Protein AF-A0AAU2WX15-F1 (afdb_monomer_lite)

Radius of gyration: 24.17 Å; chains: 1; bounding box: 53×40×61 Å

Sequence (141 aa):
MTAATSPTGRYYVDTTDTTIGDIDCIAVERVINGDRGPRPELTAEEAEFAARHMLARGIGAVVVAAAVGVPERTVAGWRDELDAGSQPRRRRGEPAPCGTQAAYRQHLRRGETPDDACRGANAAADRRLRTTGTSRAKEPA

Secondary structure (DSSP, 8-state):
------------S-SS-SEETTEEHHHHHHHHHT-SSPPPPPPHHHHHHHHHHHHHTT--HHHHHHHHTS-HHHHHHHHHHHHHHHS----TTPPPPTTSHHHHHHHHHHTPPPPHHHHHHHHHHHHHHHHHS--SPPPP-

Structure (mmCIF, N/CA/C/O backbone):
data_AF-A0AAU2WX15-F1
#
_entry.id   AF-A0AAU2WX15-F1
#
loop_
_atom_site.group_PDB
_atom_site.id
_atom_site.type_symbol
_atom_site.label_atom_id
_atom_site.label_alt_id
_atom_site.label_comp_id
_atom_site.label_asym_id
_atom_site.label_entity_id
_atom_site.label_seq_id
_atom_site.pdbx_PDB_ins_code
_atom_site.Cartn_x
_atom_site.Cartn_y
_atom_site.Cartn_z
_atom_site.occupancy
_atom_site.B_iso_or_equiv
_atom_site.auth_seq_id
_atom_site.auth_comp_id
_atom_site.auth_asym_id
_atom_site.auth_atom_id
_atom_site.pdbx_PDB_model_num
ATOM 1 N N . MET A 1 1 ? -27.876 -26.559 15.807 1.00 37.72 1 MET A N 1
ATOM 2 C CA . MET A 1 1 ? -27.885 -25.166 16.297 1.00 37.72 1 MET A CA 1
ATOM 3 C C . MET A 1 1 ? -26.452 -24.661 16.247 1.00 37.72 1 MET A C 1
ATOM 5 O O . MET A 1 1 ? -25.663 -25.001 17.113 1.00 37.72 1 MET A O 1
ATOM 9 N N . THR A 1 2 ? -26.072 -23.986 15.167 1.00 34.12 2 THR A N 1
ATOM 10 C CA . THR A 1 2 ? -24.722 -23.442 14.958 1.00 34.12 2 THR A CA 1
ATOM 11 C C . THR A 1 2 ? -24.656 -22.037 15.547 1.00 34.12 2 THR A C 1
ATOM 13 O O . THR A 1 2 ? -25.328 -21.134 15.056 1.00 34.12 2 THR A O 1
ATOM 16 N N . ALA A 1 3 ? -23.880 -21.864 16.617 1.00 36.94 3 ALA A N 1
ATOM 17 C CA . ALA A 1 3 ? -23.562 -20.555 17.172 1.00 36.94 3 ALA A CA 1
ATOM 18 C C . ALA A 1 3 ? -22.578 -19.842 16.231 1.00 36.94 3 ALA A C 1
ATOM 20 O O . ALA A 1 3 ? -21.494 -20.357 15.963 1.00 36.94 3 ALA A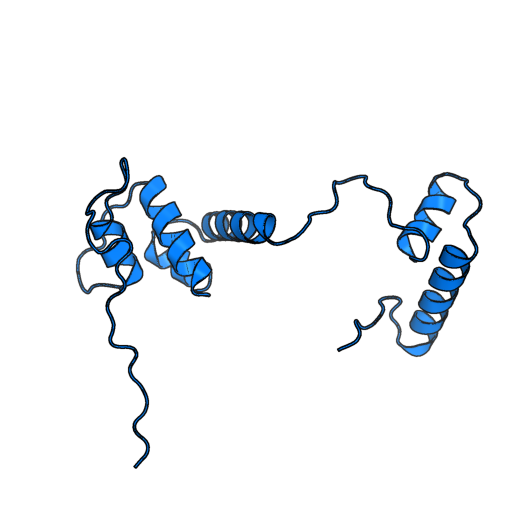 O 1
ATOM 21 N N . ALA A 1 4 ? -22.975 -18.684 15.704 1.00 37.97 4 ALA A N 1
ATOM 22 C CA . ALA A 1 4 ? -22.084 -17.798 14.970 1.00 37.97 4 ALA A CA 1
ATOM 23 C C . ALA A 1 4 ? -21.288 -16.946 15.971 1.00 37.97 4 ALA A C 1
ATOM 25 O O . ALA A 1 4 ? -21.854 -16.272 16.829 1.00 37.97 4 ALA A O 1
ATOM 26 N N . THR A 1 5 ? -19.968 -17.028 15.859 1.00 37.22 5 THR A N 1
ATOM 27 C CA . THR A 1 5 ? -18.943 -16.341 16.646 1.00 37.22 5 THR A CA 1
ATOM 28 C C . THR A 1 5 ? -19.070 -14.812 16.568 1.00 37.22 5 THR A C 1
ATOM 30 O O . THR A 1 5 ? -18.831 -14.230 15.513 1.00 37.22 5 THR A O 1
ATOM 33 N N . SER A 1 6 ? -19.377 -14.145 17.685 1.00 37.53 6 SER A N 1
ATOM 34 C CA . SER A 1 6 ? -19.119 -12.705 17.863 1.00 37.53 6 SER A CA 1
ATOM 35 C C . SER A 1 6 ? -17.654 -12.501 18.260 1.00 37.53 6 SER A C 1
ATOM 37 O O . SER A 1 6 ? -17.238 -13.093 19.257 1.00 37.53 6 SER A O 1
ATOM 39 N N . PRO A 1 7 ? -16.855 -11.647 17.596 1.00 48.50 7 PRO A N 1
ATOM 40 C CA . PRO A 1 7 ? -15.591 -11.209 18.165 1.00 48.50 7 PRO A CA 1
ATOM 41 C C . PRO A 1 7 ? -15.877 -10.050 19.134 1.00 48.50 7 PRO A C 1
ATOM 43 O O . PRO A 1 7 ? -15.628 -8.890 18.828 1.00 48.50 7 PRO A O 1
ATOM 46 N N . THR A 1 8 ? -16.460 -10.332 20.299 1.00 56.34 8 THR A N 1
ATOM 47 C CA . THR A 1 8 ? -16.671 -9.329 21.361 1.00 56.34 8 THR A CA 1
ATOM 48 C C . THR A 1 8 ? -15.425 -9.217 22.239 1.00 56.34 8 THR A C 1
ATOM 50 O O . THR A 1 8 ? -15.439 -9.606 23.402 1.00 56.34 8 THR A O 1
ATOM 53 N N . GLY A 1 9 ? -14.324 -8.724 21.670 1.00 73.06 9 GLY A N 1
ATOM 54 C CA . GLY A 1 9 ? -13.118 -8.361 22.416 1.00 73.06 9 GLY A CA 1
ATOM 55 C C . GLY A 1 9 ? -12.711 -6.933 22.074 1.00 73.06 9 GLY A C 1
ATOM 56 O O . GLY A 1 9 ? -12.465 -6.641 20.905 1.00 73.06 9 GLY A O 1
ATOM 57 N N . ARG A 1 10 ? -12.664 -6.047 23.078 1.00 85.56 10 ARG A N 1
ATOM 58 C CA . ARG A 1 10 ? -12.104 -4.696 22.935 1.00 85.56 10 ARG A CA 1
ATOM 59 C C . ARG A 1 10 ? -10.619 -4.824 22.602 1.00 85.56 10 ARG A C 1
ATOM 61 O O . ARG A 1 10 ? -9.919 -5.643 23.192 1.00 85.56 10 ARG A O 1
ATOM 68 N N . TYR A 1 11 ? -10.162 -4.056 21.626 1.00 86.69 11 TYR A N 1
ATOM 69 C CA . TYR A 1 11 ? -8.762 -3.984 21.254 1.00 86.69 11 TYR A CA 1
ATOM 70 C C . TYR A 1 11 ? -8.048 -2.969 22.1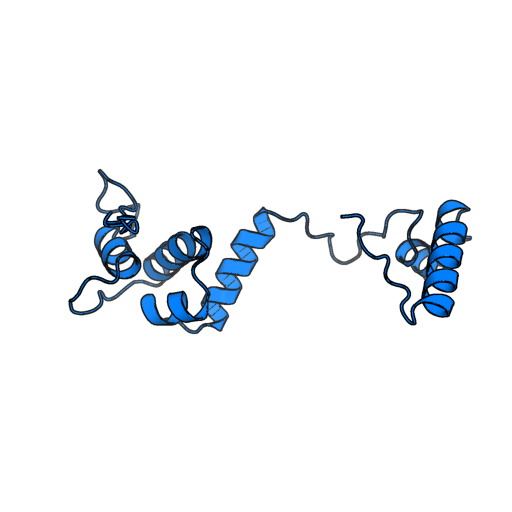40 1.00 86.69 11 TYR A C 1
ATOM 72 O O . TYR A 1 11 ? -8.489 -1.822 22.226 1.00 86.69 11 TYR A O 1
ATOM 80 N N . TYR A 1 12 ? -6.961 -3.412 22.759 1.00 87.69 12 TYR A N 1
ATOM 81 C CA . TYR A 1 12 ? -6.060 -2.574 23.536 1.00 87.69 12 TYR A CA 1
ATOM 82 C C . TYR A 1 12 ? -4.740 -2.491 22.791 1.00 87.69 12 TYR A C 1
ATOM 84 O O . TYR A 1 12 ? -4.237 -3.516 22.320 1.00 87.69 12 TYR A O 1
ATOM 92 N N . VAL A 1 13 ? -4.233 -1.275 22.629 1.00 86.75 13 VAL A N 1
ATOM 93 C CA . VAL A 1 13 ? -2.946 -1.058 21.963 1.00 86.75 13 VAL A CA 1
ATOM 94 C C . VAL A 1 13 ? -1.818 -1.437 22.915 1.00 86.75 13 VAL A C 1
ATOM 96 O O . VAL A 1 13 ? -0.913 -2.174 22.532 1.00 86.75 13 VAL A O 1
ATOM 99 N N . ASP A 1 14 ? -1.950 -1.015 24.171 1.00 84.75 14 ASP A N 1
ATOM 100 C CA . ASP A 1 14 ? -1.159 -1.472 25.303 1.00 84.75 14 ASP A CA 1
ATOM 101 C C . ASP A 1 14 ? -2.106 -1.685 26.492 1.00 84.75 14 ASP A C 1
ATOM 103 O O . ASP A 1 14 ? -3.039 -0.918 26.711 1.00 84.75 14 ASP A O 1
ATOM 107 N N . THR A 1 15 ? -1.925 -2.766 27.247 1.00 79.12 15 THR A N 1
ATOM 108 C CA . THR A 1 15 ? -2.801 -3.076 28.391 1.00 79.12 15 THR A CA 1
ATOM 109 C C . THR A 1 15 ? -2.410 -2.346 29.676 1.00 79.12 15 THR A C 1
ATOM 111 O O . THR A 1 15 ? -3.121 -2.454 30.675 1.00 79.12 15 THR A O 1
ATOM 114 N N . THR A 1 16 ? -1.269 -1.665 29.674 1.00 80.00 16 THR A N 1
ATOM 115 C CA . THR A 1 16 ? -0.588 -1.136 30.860 1.00 80.00 16 THR A CA 1
ATOM 116 C C . THR A 1 16 ? -0.351 0.361 30.728 1.00 80.00 16 THR A C 1
ATOM 118 O O . THR A 1 16 ? -0.633 1.106 31.667 1.00 80.00 16 THR A O 1
ATOM 121 N N . ASP A 1 17 ? 0.117 0.798 29.561 1.00 80.25 17 ASP A N 1
ATOM 122 C CA . ASP A 1 17 ? 0.466 2.187 29.305 1.00 80.25 17 ASP A CA 1
ATOM 123 C C . ASP A 1 17 ? -0.676 2.935 28.614 1.00 80.25 17 ASP A C 1
ATOM 125 O O . ASP A 1 17 ? -1.202 2.537 27.578 1.00 80.25 17 ASP A O 1
ATOM 129 N N . THR A 1 18 ? -1.056 4.069 29.202 1.00 86.44 18 THR A N 1
ATOM 130 C CA . THR A 1 18 ? -2.062 4.971 28.612 1.00 86.44 18 THR A CA 1
ATOM 131 C C . THR A 1 18 ? -1.448 5.957 27.621 1.00 86.44 18 THR A C 1
ATOM 133 O O . THR A 1 18 ? -2.174 6.561 26.833 1.00 86.44 18 THR A O 1
ATOM 136 N N . THR A 1 19 ? -0.118 6.081 27.620 1.00 89.75 19 THR A N 1
ATOM 137 C CA . THR A 1 19 ? 0.638 6.904 26.679 1.00 89.75 19 THR A CA 1
ATOM 138 C C . THR A 1 19 ? 1.903 6.190 26.221 1.00 89.75 19 THR A C 1
ATOM 140 O O . THR A 1 19 ? 2.624 5.630 27.045 1.00 89.75 19 THR A O 1
ATOM 143 N N . ILE A 1 20 ? 2.226 6.275 24.932 1.00 86.75 20 ILE A N 1
ATOM 144 C CA . ILE A 1 20 ? 3.508 5.815 24.380 1.00 86.75 20 ILE A CA 1
ATOM 145 C C . ILE A 1 20 ? 4.213 7.035 23.792 1.00 86.75 20 ILE A C 1
ATOM 147 O O . ILE A 1 20 ? 3.849 7.517 22.721 1.00 86.75 20 ILE A O 1
ATOM 151 N N . GLY A 1 21 ? 5.208 7.563 24.509 1.00 88.25 21 GLY A N 1
ATOM 152 C CA . GLY A 1 21 ? 5.738 8.895 24.205 1.00 88.25 21 GLY A CA 1
ATOM 153 C C . GLY A 1 21 ? 4.631 9.943 24.338 1.00 88.25 21 GLY A C 1
ATOM 154 O O . GLY A 1 21 ? 3.979 10.001 25.378 1.00 88.25 21 GLY A O 1
ATOM 155 N N . ASP A 1 22 ? 4.395 10.705 23.270 1.00 90.38 22 ASP A N 1
ATOM 156 C CA . ASP A 1 22 ? 3.352 11.738 23.200 1.00 90.38 22 ASP A CA 1
ATOM 157 C C . ASP A 1 22 ? 2.008 11.220 22.639 1.00 90.38 22 ASP A C 1
ATOM 159 O O . ASP A 1 22 ? 1.088 12.000 22.411 1.00 90.38 22 ASP A O 1
ATOM 163 N N . ILE A 1 23 ? 1.876 9.907 22.411 1.00 92.31 23 ILE A N 1
ATOM 164 C CA . ILE A 1 23 ? 0.667 9.281 21.853 1.00 92.31 23 ILE A CA 1
ATOM 165 C C . ILE A 1 23 ? -0.306 8.922 22.979 1.00 92.31 23 ILE A C 1
ATOM 167 O O . ILE A 1 23 ? 0.013 8.049 23.790 1.00 92.31 23 ILE A O 1
ATOM 171 N N . ASP A 1 24 ? -1.517 9.489 22.984 1.00 92.38 24 ASP A N 1
ATOM 172 C CA . ASP A 1 24 ? -2.626 9.037 23.835 1.00 92.38 24 ASP A CA 1
ATOM 173 C C . ASP A 1 24 ? -3.189 7.694 23.325 1.00 92.38 24 ASP A C 1
ATOM 175 O O . ASP A 1 24 ? -3.945 7.610 22.347 1.00 92.38 24 ASP A O 1
ATOM 179 N N . CYS A 1 25 ? -2.831 6.604 24.008 1.00 90.56 25 CYS A N 1
ATOM 180 C CA . CYS A 1 25 ? -3.251 5.255 23.630 1.00 90.56 25 CYS A CA 1
ATOM 181 C C . CYS A 1 25 ? -4.755 5.043 23.842 1.00 90.56 25 CYS A C 1
ATOM 183 O O . CYS A 1 25 ? -5.377 4.292 23.090 1.00 90.56 25 CYS A O 1
ATOM 185 N N . ILE A 1 26 ? -5.375 5.750 24.791 1.00 90.56 26 ILE A N 1
ATOM 186 C CA 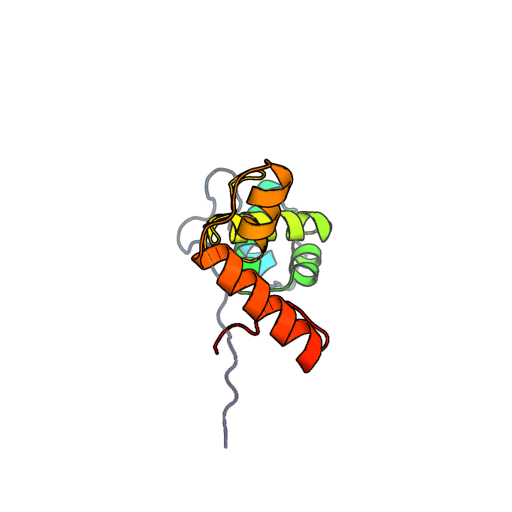. ILE A 1 26 ? -6.819 5.663 25.036 1.00 90.56 26 ILE A CA 1
ATOM 187 C C . ILE A 1 26 ? -7.578 6.272 23.855 1.00 90.56 26 ILE A C 1
ATOM 189 O O . ILE A 1 26 ? -8.560 5.691 23.379 1.00 90.56 26 ILE A O 1
ATOM 193 N N . ALA A 1 27 ? -7.137 7.427 23.351 1.00 91.25 27 ALA A N 1
ATOM 194 C CA . ALA A 1 27 ? -7.735 8.056 22.176 1.00 91.25 27 ALA A CA 1
ATOM 195 C C . ALA A 1 27 ? -7.658 7.133 20.946 1.00 91.25 27 ALA A C 1
ATOM 197 O O . ALA A 1 27 ? -8.667 6.908 20.265 1.00 91.25 27 ALA A O 1
ATOM 198 N N . VAL A 1 28 ? -6.495 6.517 20.723 1.00 91.94 28 VAL A N 1
ATOM 199 C CA . VAL A 1 28 ? -6.269 5.538 19.651 1.00 91.94 28 VAL A CA 1
ATOM 200 C C . VAL A 1 28 ? -7.195 4.325 19.793 1.00 91.94 28 VAL A C 1
ATOM 202 O O . VAL A 1 28 ? -7.887 3.954 18.841 1.00 91.94 28 VAL A O 1
ATOM 205 N N . GLU A 1 29 ? -7.277 3.725 20.979 1.00 93.62 29 GLU A N 1
ATOM 206 C CA . GLU A 1 29 ? -8.147 2.576 21.244 1.00 93.62 29 GLU A CA 1
ATOM 207 C C . GLU A 1 29 ? -9.617 2.889 20.990 1.00 93.62 29 GLU A C 1
ATOM 209 O O . GLU A 1 29 ? -10.333 2.075 20.402 1.00 93.62 29 GLU A O 1
ATOM 214 N N . ARG A 1 30 ? -10.088 4.067 21.408 1.00 92.44 30 ARG A N 1
ATOM 215 C CA . ARG A 1 30 ? -11.477 4.486 21.184 1.00 92.44 30 ARG A CA 1
ATOM 216 C C . ARG A 1 30 ? -11.807 4.560 19.696 1.00 92.44 30 ARG A C 1
ATOM 218 O O . ARG A 1 30 ? -12.909 4.168 19.303 1.00 92.44 30 ARG A O 1
ATOM 225 N N . VAL A 1 31 ? -10.863 5.015 18.871 1.00 93.69 31 VAL A N 1
ATOM 226 C CA . VAL A 1 31 ? -11.024 5.055 17.411 1.00 93.69 31 VAL A CA 1
ATOM 227 C C . VAL A 1 31 ? -11.009 3.655 16.807 1.00 93.69 31 VAL A C 1
ATOM 229 O O . VAL A 1 31 ? -11.908 3.331 16.032 1.00 93.69 31 VAL A O 1
ATOM 232 N N . ILE A 1 32 ? -10.061 2.799 17.198 1.00 92.81 32 ILE A N 1
ATOM 233 C CA . ILE A 1 32 ? -9.959 1.429 16.668 1.00 92.81 32 ILE A CA 1
ATOM 234 C C . ILE A 1 32 ? -11.204 0.602 17.012 1.00 92.81 32 ILE A C 1
ATOM 236 O O . ILE A 1 32 ? -11.697 -0.159 16.178 1.00 92.81 32 ILE A O 1
ATOM 240 N N . ASN A 1 33 ? -11.727 0.758 18.229 1.00 90.94 33 ASN A N 1
ATOM 241 C CA . ASN A 1 33 ? -12.904 0.028 18.699 1.00 90.94 33 ASN A CA 1
ATOM 242 C C . ASN A 1 33 ? -14.231 0.606 18.186 1.00 90.94 33 ASN A C 1
ATOM 244 O O . ASN A 1 33 ? -15.264 -0.053 18.301 1.00 90.94 33 ASN A O 1
ATOM 248 N N . GLY A 1 34 ? -14.222 1.817 17.617 1.00 86.81 34 GLY A N 1
ATOM 249 C CA . GLY A 1 34 ? -15.437 2.493 17.169 1.00 86.81 34 GLY A CA 1
ATOM 250 C C . GLY A 1 34 ? -16.390 2.816 18.324 1.00 86.81 34 GLY A C 1
ATOM 251 O O . GLY A 1 34 ? -17.604 2.643 18.186 1.00 86.81 34 GLY A O 1
ATOM 252 N N . ASP A 1 35 ? -15.847 3.244 19.469 1.00 84.88 35 ASP A N 1
ATOM 253 C CA . ASP A 1 35 ? -16.632 3.521 20.674 1.00 84.88 35 ASP A CA 1
ATOM 254 C C . ASP A 1 35 ? -17.752 4.542 20.391 1.00 84.88 35 ASP A C 1
ATOM 256 O O . ASP A 1 35 ? -17.557 5.561 19.722 1.00 84.88 35 ASP A O 1
ATOM 260 N N . ARG A 1 36 ? -18.948 4.280 20.937 1.00 72.38 36 ARG A N 1
ATOM 261 C CA . ARG A 1 36 ? -20.130 5.147 20.801 1.00 72.38 36 ARG A CA 1
ATOM 262 C C . ARG A 1 36 ? -19.974 6.382 21.691 1.00 72.38 36 ARG A C 1
ATOM 264 O O . ARG A 1 36 ? -20.504 6.439 22.793 1.00 72.38 36 ARG A O 1
ATOM 271 N N . GLY A 1 37 ? -19.217 7.362 21.227 1.00 76.50 37 GLY A N 1
ATOM 272 C CA . GLY A 1 37 ? -19.027 8.645 21.894 1.00 76.50 37 GLY A CA 1
ATOM 273 C C . GLY A 1 37 ? -18.539 9.704 20.909 1.00 76.50 37 GLY A C 1
ATOM 274 O O . GLY A 1 37 ? -18.346 9.390 19.730 1.00 76.50 37 GLY A O 1
ATOM 275 N N . PRO A 1 38 ? -18.333 10.955 21.359 1.00 81.56 38 PRO A N 1
ATOM 276 C CA . PRO A 1 38 ? -17.659 11.941 20.529 1.00 81.56 38 PRO A CA 1
ATOM 277 C C . PRO A 1 38 ? -16.295 11.381 20.133 1.00 81.56 38 PRO A C 1
ATOM 279 O O . PRO A 1 38 ? -15.588 10.800 20.969 1.00 81.56 38 PRO A O 1
ATOM 282 N N . ARG A 1 39 ? -15.961 11.515 18.849 1.00 78.38 39 ARG A N 1
ATOM 283 C CA . ARG A 1 39 ? -14.652 11.102 18.354 1.00 78.38 39 ARG A CA 1
ATOM 284 C C . ARG A 1 39 ? -13.583 11.898 19.097 1.00 78.38 39 ARG A C 1
ATOM 286 O O . ARG A 1 39 ? -13.754 13.111 19.221 1.00 78.38 39 ARG A O 1
ATOM 293 N N . PRO A 1 40 ? -12.537 11.236 19.613 1.00 85.50 40 PRO A N 1
ATOM 294 C CA . PRO A 1 40 ? -11.423 11.964 20.188 1.00 85.50 40 PRO A CA 1
ATOM 295 C C . PRO A 1 40 ? -10.767 12.815 19.098 1.00 85.50 40 PRO A C 1
ATOM 297 O O . PRO A 1 40 ? -10.730 12.423 17.927 1.00 85.50 40 PRO A O 1
ATOM 300 N N . GLU A 1 41 ? -10.283 13.987 19.487 1.00 88.38 41 GLU A N 1
ATOM 301 C CA . GLU A 1 41 ? -9.368 14.754 18.652 1.00 88.38 41 GLU A CA 1
ATOM 302 C C . GLU A 1 41 ? -8.031 14.020 18.678 1.00 88.38 41 GLU A C 1
ATOM 304 O O . GLU A 1 41 ? -7.482 13.802 19.753 1.00 88.38 41 GLU A O 1
ATOM 309 N N . LEU A 1 42 ? -7.564 13.577 17.512 1.00 91.38 42 LEU A N 1
ATOM 310 C CA . LEU A 1 42 ? -6.273 12.913 17.383 1.00 91.38 42 LEU A CA 1
ATOM 311 C C . LEU A 1 42 ? -5.231 13.910 16.886 1.00 91.38 42 LEU A C 1
ATOM 313 O O . LEU A 1 42 ? -5.487 14.681 15.954 1.00 91.38 42 LEU A O 1
ATOM 317 N N . THR A 1 43 ? -4.030 13.836 17.445 1.00 95.12 43 THR A N 1
ATOM 318 C CA . THR A 1 43 ? -2.838 14.405 16.821 1.00 95.12 43 THR A CA 1
ATOM 319 C C . THR A 1 43 ? -2.493 13.647 15.533 1.00 95.12 43 THR A C 1
ATOM 321 O O . THR A 1 43 ? -2.998 12.554 15.259 1.00 95.12 43 THR A O 1
ATOM 324 N N . ALA A 1 44 ? -1.614 14.221 14.706 1.00 92.06 44 ALA A N 1
ATOM 325 C CA . ALA A 1 44 ? -1.153 13.549 13.491 1.00 92.06 44 ALA A CA 1
ATOM 326 C C . ALA A 1 44 ? -0.455 12.211 13.802 1.00 92.06 44 ALA A C 1
ATOM 328 O O . ALA A 1 44 ? -0.653 11.234 13.079 1.00 92.06 44 ALA A O 1
ATOM 329 N N . GLU A 1 45 ? 0.311 12.165 14.894 1.00 92.06 45 GLU A N 1
ATOM 330 C CA . GLU A 1 45 ? 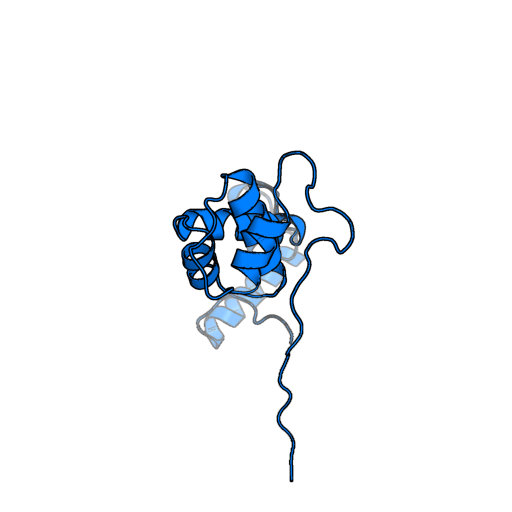1.031 10.971 15.340 1.00 92.06 45 GLU A CA 1
ATOM 331 C C . GLU A 1 45 ? 0.069 9.886 15.836 1.00 92.06 45 GLU A C 1
ATOM 333 O O . GLU A 1 45 ? 0.186 8.728 15.437 1.00 92.06 45 GLU A O 1
ATOM 338 N N . GLU A 1 46 ? -0.951 10.255 16.616 1.00 95.56 46 GLU A N 1
ATOM 339 C CA . GLU A 1 46 ? -1.996 9.330 17.071 1.00 95.56 46 GLU A CA 1
ATOM 340 C C . GLU A 1 46 ? -2.838 8.790 15.909 1.00 95.56 46 GLU A C 1
ATOM 342 O O . GLU A 1 46 ? -3.152 7.599 15.867 1.00 95.56 46 GLU A O 1
ATOM 347 N N . ALA A 1 47 ? -3.179 9.639 14.934 1.00 95.69 47 ALA A N 1
ATOM 348 C CA . ALA A 1 47 ? -3.912 9.226 13.739 1.00 95.69 47 ALA A CA 1
ATOM 349 C C . ALA A 1 47 ? -3.113 8.222 12.896 1.00 95.69 47 ALA A C 1
ATOM 351 O O . ALA A 1 47 ? -3.669 7.217 12.443 1.00 95.69 47 ALA A O 1
ATOM 352 N N . GLU A 1 48 ? -1.812 8.460 12.714 1.00 95.62 48 GLU A N 1
ATOM 353 C CA . GLU A 1 48 ? -0.910 7.529 12.034 1.00 95.62 48 GLU A CA 1
ATOM 354 C C . GLU A 1 48 ? -0.780 6.210 12.810 1.00 95.62 48 GLU A C 1
ATOM 356 O O . GLU A 1 48 ? -0.874 5.125 12.228 1.00 95.62 48 GLU A O 1
ATOM 361 N N . PHE A 1 49 ? -0.624 6.284 14.132 1.00 95.31 49 PHE A N 1
ATOM 362 C CA . PHE A 1 49 ? -0.482 5.117 14.997 1.00 95.31 49 PHE A CA 1
ATOM 363 C C . PHE A 1 49 ? -1.743 4.236 14.997 1.00 95.31 49 PHE A C 1
ATOM 365 O O . PHE A 1 49 ? -1.655 3.020 14.774 1.00 95.31 49 PHE A O 1
ATOM 372 N N . ALA A 1 50 ? -2.924 4.855 15.121 1.00 95.75 50 ALA A N 1
ATOM 373 C CA . ALA A 1 50 ? -4.220 4.197 14.982 1.00 95.75 50 ALA A CA 1
ATOM 374 C C . ALA A 1 50 ? -4.375 3.544 13.603 1.00 95.75 50 ALA A C 1
ATOM 376 O O . ALA A 1 50 ? -4.745 2.370 13.498 1.00 95.75 50 ALA A O 1
ATOM 377 N N . ALA A 1 51 ? -4.044 4.278 12.537 1.00 96.4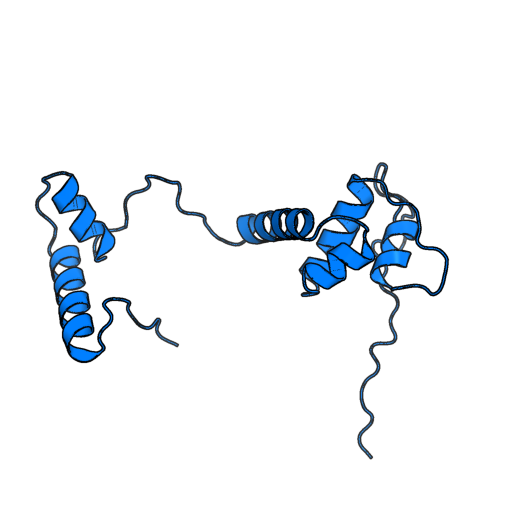4 51 ALA A N 1
ATOM 378 C CA . ALA A 1 51 ? -4.153 3.779 11.175 1.00 96.44 51 ALA A CA 1
ATOM 379 C C . ALA A 1 51 ? -3.264 2.555 10.935 1.00 96.44 51 ALA A C 1
ATOM 381 O O . ALA A 1 51 ? -3.733 1.579 10.349 1.00 96.44 51 ALA A O 1
ATOM 382 N N . ARG A 1 52 ? -2.021 2.552 11.436 1.00 94.06 52 ARG A N 1
ATOM 383 C CA . ARG A 1 52 ? -1.123 1.390 11.343 1.00 94.06 52 ARG A CA 1
ATOM 384 C C . ARG A 1 52 ? -1.714 0.150 12.012 1.00 94.06 52 ARG A C 1
ATOM 386 O O . ARG A 1 52 ? -1.691 -0.923 11.412 1.00 94.06 52 ARG A O 1
ATOM 393 N N . HIS A 1 53 ? -2.298 0.294 13.203 1.00 94.81 53 HIS A N 1
ATOM 394 C CA . HIS A 1 53 ? -2.922 -0.827 13.916 1.00 94.81 53 HIS A CA 1
ATOM 395 C C . HIS A 1 53 ? -4.146 -1.368 13.163 1.00 94.81 53 HIS A C 1
ATOM 397 O O . HIS A 1 53 ? -4.328 -2.581 13.049 1.00 94.81 53 HIS A O 1
ATOM 403 N N . MET A 1 54 ? -4.966 -0.488 12.584 1.00 94.88 54 MET A N 1
ATOM 404 C CA . MET A 1 54 ? -6.119 -0.897 11.778 1.00 94.88 54 MET A CA 1
ATOM 405 C C . MET A 1 54 ? -5.704 -1.572 10.458 1.00 94.88 54 MET A C 1
ATOM 407 O O . MET A 1 54 ? -6.263 -2.611 10.100 1.00 94.88 54 MET A O 1
ATOM 411 N N . LEU A 1 55 ? -4.706 -1.029 9.754 1.00 93.88 55 LEU A N 1
ATOM 412 C CA . LEU A 1 55 ? -4.178 -1.586 8.503 1.00 93.88 55 LEU A CA 1
ATOM 413 C C . LEU A 1 55 ? -3.534 -2.960 8.714 1.00 93.88 55 LEU A C 1
ATOM 415 O O . LEU A 1 55 ? -3.806 -3.878 7.943 1.00 93.88 55 LEU A O 1
ATOM 419 N N . ALA A 1 56 ? -2.754 -3.138 9.785 1.00 89.88 56 ALA A N 1
ATOM 420 C CA . ALA A 1 56 ? -2.147 -4.424 10.142 1.00 89.88 56 ALA A CA 1
ATOM 421 C C . ALA A 1 56 ? -3.192 -5.526 10.406 1.00 89.88 56 ALA A C 1
ATOM 423 O O . ALA A 1 56 ? -2.916 -6.712 10.240 1.00 89.88 56 ALA A O 1
ATOM 424 N N . ARG A 1 57 ? -4.420 -5.137 10.770 1.00 89.94 57 ARG A N 1
ATOM 425 C CA . ARG A 1 57 ? -5.575 -6.034 10.943 1.00 89.94 57 ARG A CA 1
ATOM 426 C C . ARG A 1 57 ? -6.354 -6.277 9.643 1.00 89.94 57 ARG A C 1
ATOM 428 O O . ARG A 1 57 ? -7.395 -6.929 9.672 1.00 89.94 57 ARG A O 1
ATOM 435 N N . GLY A 1 58 ? -5.886 -5.738 8.517 1.00 90.94 58 GLY A N 1
ATOM 436 C CA . GLY A 1 58 ? -6.525 -5.860 7.206 1.00 90.94 58 GLY A CA 1
ATOM 437 C C . GLY A 1 58 ? -7.714 -4.920 6.988 1.00 90.94 58 GLY A C 1
ATOM 438 O O . GLY A 1 58 ? -8.484 -5.126 6.049 1.00 90.94 58 GLY A O 1
ATOM 439 N N . ILE A 1 59 ? -7.898 -3.895 7.829 1.00 93.69 59 ILE A N 1
ATOM 440 C CA . ILE A 1 59 ? -8.976 -2.916 7.642 1.00 93.69 59 ILE A CA 1
ATOM 441 C C . ILE A 1 59 ? -8.617 -1.996 6.467 1.00 93.69 59 ILE A C 1
ATOM 443 O O . ILE A 1 59 ? -7.523 -1.442 6.401 1.00 93.69 59 ILE A O 1
ATOM 447 N N . GLY A 1 60 ? -9.544 -1.830 5.520 1.00 92.94 60 GLY A N 1
ATOM 448 C CA . GLY A 1 60 ? -9.310 -1.064 4.292 1.00 92.94 60 GLY A CA 1
ATOM 449 C C . GLY A 1 60 ? -9.102 0.440 4.520 1.00 92.94 60 GLY A C 1
ATOM 450 O O . GLY A 1 60 ? -9.725 1.040 5.396 1.00 92.94 60 GLY A O 1
ATOM 451 N N . ALA A 1 61 ? -8.283 1.065 3.667 1.00 93.62 61 ALA A N 1
ATOM 452 C CA . ALA A 1 61 ? -7.845 2.460 3.802 1.00 93.62 61 ALA A CA 1
ATOM 453 C C . ALA A 1 61 ? -8.992 3.483 3.908 1.00 93.62 61 ALA A C 1
ATOM 455 O O . ALA A 1 61 ? -8.884 4.434 4.673 1.00 93.62 61 ALA A O 1
ATOM 456 N N . VAL A 1 62 ? -10.109 3.263 3.206 1.00 95.25 62 VAL A N 1
ATOM 457 C CA . VAL A 1 62 ? -11.305 4.125 3.279 1.00 95.25 62 VAL A CA 1
ATOM 458 C C . VAL A 1 62 ? -11.904 4.140 4.688 1.00 95.25 62 VAL A C 1
ATOM 460 O O . VAL A 1 62 ? -12.218 5.201 5.224 1.00 95.25 62 VAL A O 1
ATOM 463 N N . VAL A 1 63 ? -12.048 2.963 5.304 1.00 95.25 63 VAL A N 1
ATOM 464 C CA . VAL A 1 63 ? -12.622 2.823 6.652 1.00 95.25 63 VAL A CA 1
ATOM 465 C C . VAL A 1 63 ? -11.690 3.450 7.680 1.00 95.25 63 VAL A C 1
ATOM 467 O O . VAL A 1 63 ? -12.142 4.176 8.561 1.00 95.25 63 VAL A O 1
ATOM 470 N N . VAL A 1 64 ? -10.388 3.216 7.530 1.00 95.88 64 VAL A N 1
ATOM 471 C CA . VAL A 1 64 ? -9.363 3.800 8.398 1.00 95.88 64 VAL A CA 1
ATOM 472 C C . VAL A 1 64 ? -9.363 5.325 8.296 1.00 95.88 64 VAL A C 1
ATOM 474 O O . VAL A 1 64 ? -9.447 5.993 9.319 1.00 95.88 64 VAL A O 1
ATOM 477 N N . ALA A 1 65 ? -9.362 5.881 7.083 1.00 96.06 65 ALA A N 1
ATOM 478 C CA . ALA A 1 65 ? -9.410 7.323 6.837 1.00 96.06 65 ALA A CA 1
ATOM 479 C C . ALA A 1 65 ? -10.626 7.974 7.505 1.00 96.06 65 ALA A C 1
ATOM 481 O O . ALA A 1 65 ? -10.505 8.970 8.221 1.00 96.06 65 ALA A O 1
ATOM 482 N N . ALA A 1 66 ? -11.796 7.352 7.337 1.00 93.56 66 ALA A N 1
ATOM 483 C CA . ALA A 1 66 ? -13.020 7.799 7.975 1.00 93.56 66 ALA A CA 1
ATOM 484 C C . ALA A 1 66 ? -12.961 7.701 9.504 1.00 93.56 66 ALA A C 1
ATOM 486 O O . ALA A 1 66 ? -13.599 8.519 10.160 1.00 93.56 66 ALA A O 1
ATOM 487 N N . ALA A 1 67 ? -12.247 6.730 10.076 1.00 92.69 67 ALA A N 1
ATOM 488 C CA . ALA A 1 67 ? -12.122 6.555 11.521 1.00 92.69 67 ALA A CA 1
ATOM 489 C C . ALA A 1 67 ? -11.179 7.590 12.153 1.00 92.69 67 ALA A C 1
ATOM 491 O O . ALA A 1 67 ? -11.557 8.225 13.134 1.00 92.69 67 ALA A O 1
ATOM 492 N N . VAL A 1 68 ? -9.999 7.799 11.559 1.00 94.81 68 VAL A N 1
ATOM 493 C CA . VAL A 1 68 ? -8.936 8.656 12.120 1.00 94.81 68 VAL A CA 1
ATOM 494 C C . VAL A 1 68 ? -9.015 10.121 11.665 1.00 94.81 68 VAL A C 1
ATOM 496 O O . VAL A 1 68 ? -8.267 10.955 12.156 1.00 94.81 68 VAL A O 1
ATOM 499 N N . GLY A 1 69 ? -9.916 10.459 10.735 1.00 94.00 69 GLY A N 1
ATOM 500 C CA . GLY A 1 69 ? -10.179 11.848 10.338 1.00 94.00 69 GLY A CA 1
ATOM 501 C C . GLY A 1 69 ? -9.186 12.437 9.331 1.00 94.00 69 GLY A C 1
ATOM 502 O O . GLY A 1 69 ? -9.061 13.656 9.242 1.00 94.00 69 GLY A O 1
ATOM 503 N N . VAL A 1 70 ? -8.503 11.599 8.546 1.00 94.81 70 VAL A N 1
ATOM 504 C CA . VAL A 1 70 ? -7.527 12.035 7.528 1.00 94.81 70 VAL A CA 1
ATOM 505 C C . VAL A 1 70 ? -7.965 11.628 6.114 1.00 94.81 70 VAL A C 1
ATOM 507 O O . VAL A 1 70 ? -8.793 10.731 5.960 1.00 94.81 70 VAL A O 1
ATOM 510 N N . PRO A 1 71 ? -7.424 12.246 5.046 1.00 97.31 71 PRO A N 1
ATOM 511 C CA . PRO A 1 71 ? -7.718 11.833 3.675 1.00 97.31 71 PRO A CA 1
ATOM 512 C C . PRO A 1 71 ? -7.269 10.394 3.375 1.00 97.31 71 PRO A C 1
ATOM 514 O O . PRO A 1 71 ? -6.180 9.985 3.772 1.00 97.31 71 PRO A O 1
ATOM 517 N N . GLU A 1 72 ? -8.036 9.663 2.560 1.00 96.25 72 GLU A N 1
ATOM 518 C CA . GLU A 1 72 ? -7.696 8.292 2.130 1.00 96.25 72 GLU A CA 1
ATOM 519 C C . GLU A 1 72 ? -6.290 8.188 1.520 1.00 96.25 72 GLU A C 1
ATOM 521 O O . GLU A 1 72 ? -5.561 7.242 1.807 1.00 96.25 72 GLU A O 1
ATOM 526 N N . ARG A 1 73 ? -5.866 9.195 0.740 1.00 95.88 73 ARG A N 1
ATOM 527 C CA . ARG A 1 73 ? -4.514 9.252 0.152 1.00 95.88 73 ARG A CA 1
ATOM 528 C C . ARG A 1 73 ? -3.394 9.185 1.196 1.00 95.88 73 ARG A C 1
ATOM 530 O O . ARG A 1 73 ? -2.337 8.639 0.908 1.00 95.88 73 ARG A O 1
ATOM 537 N N . THR A 1 74 ? -3.624 9.740 2.384 1.00 96.44 74 THR A N 1
ATOM 538 C CA . THR A 1 74 ? -2.652 9.737 3.480 1.00 96.44 74 THR A CA 1
ATOM 539 C C . THR A 1 74 ? -2.537 8.328 4.049 1.00 96.44 74 THR A C 1
ATOM 541 O O . THR A 1 74 ? -1.439 7.796 4.167 1.00 96.44 74 THR A O 1
ATOM 544 N N . VAL A 1 75 ? -3.678 7.671 4.276 1.00 96.44 75 VAL A N 1
ATOM 545 C CA . VAL A 1 75 ? -3.721 6.279 4.741 1.00 96.44 75 VAL A CA 1
ATOM 546 C C . VAL A 1 75 ? -3.122 5.314 3.717 1.00 96.44 75 VAL A C 1
ATOM 548 O O . VAL A 1 75 ? -2.434 4.369 4.094 1.00 96.44 75 VAL A O 1
ATOM 551 N N . ALA A 1 76 ? -3.346 5.551 2.421 1.00 92.75 76 ALA A N 1
ATOM 552 C CA . ALA A 1 76 ? -2.716 4.774 1.358 1.00 92.75 76 ALA A CA 1
ATOM 553 C C . ALA A 1 76 ? -1.184 4.889 1.405 1.00 92.75 76 ALA A C 1
ATOM 555 O O . ALA A 1 76 ? -0.509 3.872 1.287 1.00 92.75 76 ALA A O 1
ATOM 556 N N . GLY A 1 77 ? -0.650 6.090 1.660 1.00 92.62 77 GLY A N 1
ATOM 557 C CA . GLY A 1 77 ? 0.782 6.302 1.887 1.00 92.62 77 GLY A CA 1
ATOM 558 C C . GLY A 1 77 ? 1.316 5.493 3.072 1.00 92.62 77 GLY A C 1
ATOM 559 O O . GLY A 1 77 ? 2.273 4.741 2.910 1.00 92.62 77 GLY A O 1
ATOM 560 N N . TRP A 1 78 ? 0.645 5.552 4.227 1.00 93.88 78 TRP A N 1
ATOM 561 C CA . TRP A 1 78 ? 1.032 4.766 5.407 1.00 93.88 78 TRP A CA 1
ATOM 562 C C . TRP A 1 78 ? 0.972 3.252 5.170 1.00 93.88 78 TRP A C 1
ATOM 564 O O . TRP A 1 78 ? 1.833 2.512 5.645 1.00 93.88 78 TRP A O 1
ATOM 574 N N . ARG A 1 79 ? -0.021 2.768 4.413 1.00 92.25 79 ARG A N 1
ATOM 575 C CA . ARG A 1 79 ? -0.088 1.358 4.003 1.00 92.25 79 ARG A CA 1
ATOM 576 C C . ARG A 1 79 ? 1.092 0.988 3.109 1.00 92.25 79 ARG A C 1
ATOM 578 O O . ARG A 1 79 ? 1.743 -0.019 3.361 1.00 92.25 79 ARG A O 1
ATOM 585 N N . ASP A 1 80 ? 1.386 1.807 2.104 1.00 88.25 80 ASP A N 1
ATOM 586 C CA . ASP A 1 80 ? 2.491 1.559 1.179 1.00 88.25 80 ASP A CA 1
ATOM 587 C C . ASP A 1 80 ? 3.845 1.537 1.905 1.00 88.25 80 ASP A C 1
ATOM 589 O O . ASP A 1 80 ? 4.741 0.810 1.478 1.00 88.25 80 ASP A O 1
ATOM 593 N N . GLU A 1 81 ? 4.009 2.316 2.979 1.00 84.88 81 GLU A N 1
ATOM 594 C CA . GLU A 1 81 ? 5.177 2.293 3.870 1.00 84.88 81 GLU A CA 1
ATOM 595 C C . GLU A 1 81 ? 5.277 0.991 4.680 1.00 84.88 81 GLU A C 1
ATOM 597 O O . GLU A 1 81 ? 6.356 0.399 4.740 1.00 84.88 81 GLU A O 1
ATOM 602 N N . LEU A 1 82 ? 4.165 0.500 5.243 1.00 81.44 82 LEU A N 1
ATOM 603 C CA . LEU A 1 82 ? 4.114 -0.806 5.921 1.00 81.44 82 LEU A CA 1
ATOM 604 C C . LEU A 1 82 ? 4.450 -1.955 4.954 1.00 81.44 82 LEU A C 1
ATOM 606 O O . LEU A 1 82 ? 5.260 -2.832 5.266 1.00 81.44 82 LEU A O 1
ATOM 610 N N . ASP A 1 83 ? 3.887 -1.914 3.746 1.00 80.44 83 ASP A N 1
ATOM 611 C CA . ASP A 1 83 ? 4.146 -2.901 2.696 1.00 80.44 83 ASP A CA 1
ATOM 612 C C . ASP A 1 83 ? 5.580 -2.786 2.144 1.00 80.44 83 ASP A C 1
ATOM 614 O O . ASP A 1 83 ? 6.201 -3.798 1.803 1.00 80.44 83 ASP A O 1
ATOM 618 N N . ALA A 1 84 ? 6.148 -1.570 2.086 1.00 73.06 84 ALA A N 1
ATOM 619 C CA . ALA A 1 84 ? 7.536 -1.336 1.672 1.00 73.06 84 ALA A CA 1
ATOM 620 C C . ALA A 1 84 ? 8.541 -2.069 2.562 1.00 73.06 84 ALA A C 1
ATOM 622 O O . ALA A 1 84 ? 9.573 -2.507 2.058 1.00 73.06 84 ALA A O 1
ATOM 623 N N . GLY A 1 85 ? 8.244 -2.198 3.859 1.00 64.69 85 GLY A N 1
ATOM 624 C CA . GLY A 1 85 ? 9.061 -2.974 4.790 1.00 64.69 85 GLY A CA 1
ATOM 625 C C . GLY A 1 85 ? 9.012 -4.483 4.528 1.00 64.69 85 GLY A C 1
ATOM 626 O O . GLY A 1 85 ? 9.969 -5.185 4.842 1.00 64.69 85 GLY A O 1
ATOM 627 N N . SER A 1 86 ? 7.933 -4.980 3.913 1.00 61.84 86 SER A N 1
ATOM 628 C CA . SER A 1 86 ? 7.707 -6.414 3.680 1.00 61.84 86 SER A CA 1
ATOM 629 C C . SER A 1 86 ? 8.178 -6.903 2.307 1.00 61.84 86 SER A C 1
ATOM 631 O O . SER A 1 86 ? 8.462 -8.089 2.144 1.00 61.84 86 SER A O 1
ATOM 633 N N . GLN A 1 87 ? 8.276 -6.023 1.305 1.00 58.31 87 GLN A N 1
ATOM 634 C CA . GLN A 1 87 ? 8.711 -6.400 -0.042 1.00 58.31 87 GLN A CA 1
ATOM 635 C C . GLN A 1 87 ? 10.083 -5.810 -0.385 1.00 58.31 87 GLN A C 1
ATOM 637 O O . GLN A 1 87 ? 10.269 -4.596 -0.282 1.00 58.31 87 GLN A O 1
ATOM 642 N N . PRO A 1 88 ? 11.035 -6.609 -0.909 1.00 57.12 88 PRO A N 1
ATOM 643 C CA . PRO A 1 88 ? 12.251 -6.053 -1.479 1.00 57.12 88 PRO A CA 1
ATOM 644 C C . PRO A 1 88 ? 11.892 -5.232 -2.725 1.00 57.12 88 PRO A C 1
ATOM 646 O O . PRO A 1 88 ? 11.698 -5.761 -3.823 1.00 57.12 88 PRO A O 1
ATOM 649 N N . ARG A 1 89 ? 11.805 -3.907 -2.572 1.00 65.00 89 ARG A N 1
ATOM 650 C CA . ARG A 1 89 ? 11.680 -2.992 -3.708 1.00 65.00 89 ARG A CA 1
ATOM 651 C C . ARG A 1 89 ? 13.005 -3.014 -4.467 1.00 65.00 89 ARG A C 1
ATOM 653 O O . ARG A 1 89 ? 14.008 -2.501 -3.970 1.00 65.00 89 ARG A O 1
ATOM 660 N N . ARG A 1 90 ? 13.028 -3.580 -5.681 1.00 67.44 90 ARG A N 1
ATOM 661 C CA . ARG A 1 90 ? 14.189 -3.418 -6.575 1.00 67.44 90 ARG A CA 1
ATOM 662 C C . ARG A 1 90 ? 14.461 -1.928 -6.734 1.00 67.44 90 ARG A C 1
ATOM 664 O O . ARG A 1 90 ? 13.552 -1.166 -7.080 1.00 67.44 90 ARG A O 1
ATOM 671 N N . ARG A 1 91 ? 15.700 -1.504 -6.475 1.00 70.94 91 ARG A N 1
ATOM 672 C CA . ARG A 1 91 ? 16.077 -0.097 -6.633 1.00 70.94 91 ARG A CA 1
ATOM 673 C C . ARG A 1 91 ? 15.832 0.305 -8.082 1.00 70.94 91 ARG A C 1
ATOM 675 O O . ARG A 1 91 ? 16.136 -0.445 -9.011 1.00 70.94 91 ARG A O 1
ATOM 682 N N . ARG A 1 92 ? 15.275 1.497 -8.294 1.00 70.50 92 ARG A N 1
ATOM 683 C CA . ARG A 1 92 ? 15.116 2.060 -9.638 1.00 70.50 92 ARG A CA 1
ATOM 684 C C . ARG A 1 92 ? 16.494 2.086 -10.313 1.00 70.50 92 ARG A C 1
ATOM 686 O O . ARG A 1 92 ? 17.383 2.782 -9.843 1.00 70.50 92 ARG A O 1
ATOM 693 N N . GLY A 1 93 ? 16.657 1.316 -11.390 1.00 69.62 93 GLY A N 1
ATOM 694 C CA . GLY A 1 93 ? 17.926 1.181 -12.119 1.00 69.62 93 GLY A CA 1
ATOM 695 C C . GLY A 1 93 ? 18.710 -0.105 -11.838 1.00 69.62 93 GLY A C 1
ATOM 696 O O . GLY A 1 93 ? 19.680 -0.373 -12.545 1.00 69.62 93 GLY A O 1
ATOM 697 N N . GLU A 1 94 ? 18.288 -0.928 -10.875 1.00 78.88 94 GLU A N 1
ATOM 698 C CA . GLU A 1 94 ? 18.898 -2.239 -10.662 1.00 78.88 94 GLU A CA 1
ATOM 699 C C . GLU A 1 94 ? 18.627 -3.149 -11.872 1.00 78.88 94 GLU A C 1
ATOM 701 O O . GLU A 1 94 ? 17.478 -3.240 -12.328 1.00 78.88 94 GLU A O 1
ATOM 706 N N . PRO A 1 95 ? 19.665 -3.785 -12.447 1.00 79.56 95 PRO A N 1
ATOM 707 C CA . PRO A 1 95 ? 19.491 -4.644 -13.605 1.00 79.56 95 PRO A CA 1
ATOM 708 C C . PRO A 1 95 ? 18.577 -5.825 -13.281 1.00 79.56 95 PRO A C 1
ATOM 710 O O . PRO A 1 95 ? 18.613 -6.395 -12.189 1.00 79.56 95 PRO A O 1
ATOM 713 N N . ALA A 1 96 ? 17.754 -6.204 -14.257 1.00 85.19 96 ALA A N 1
ATOM 714 C CA . ALA A 1 96 ? 17.009 -7.445 -14.148 1.00 85.19 96 ALA A CA 1
ATOM 715 C C . ALA A 1 96 ? 18.009 -8.615 -14.151 1.00 85.19 96 ALA A C 1
ATOM 717 O O . ALA A 1 96 ? 18.996 -8.561 -14.887 1.00 85.19 96 ALA A O 1
ATOM 718 N N . PRO A 1 97 ? 17.775 -9.676 -13.364 1.00 88.62 97 PRO A N 1
ATOM 719 C CA . PRO A 1 97 ? 18.646 -10.839 -13.391 1.00 88.62 97 PRO A CA 1
ATOM 720 C C . PRO A 1 97 ? 18.570 -11.503 -14.770 1.00 88.62 97 PRO A C 1
ATOM 722 O O . PRO A 1 97 ? 17.489 -11.560 -15.381 1.00 88.62 97 PRO A O 1
ATOM 725 N N . CYS A 1 98 ? 19.710 -12.006 -15.247 1.00 93.50 98 CYS A N 1
ATOM 726 C CA . CYS A 1 98 ? 19.790 -12.807 -16.465 1.00 93.50 98 CYS A CA 1
ATOM 727 C C . CYS A 1 98 ? 18.805 -13.985 -16.425 1.00 93.50 98 CYS A C 1
ATOM 729 O O . CYS A 1 98 ? 18.406 -14.451 -15.358 1.00 93.50 98 CYS A O 1
ATOM 731 N N . GLY A 1 99 ? 18.366 -14.447 -17.597 1.00 93.12 99 GLY A N 1
ATOM 732 C CA . GLY A 1 99 ? 17.296 -15.446 -17.696 1.00 93.12 99 GLY A CA 1
ATOM 733 C C . GLY A 1 99 ? 15.879 -14.871 -17.641 1.00 93.12 99 GLY A C 1
ATOM 734 O O . GLY A 1 99 ? 14.909 -15.621 -17.558 1.00 93.12 99 GLY A O 1
ATOM 735 N N . THR A 1 100 ? 15.724 -13.548 -17.728 1.00 92.62 100 THR A N 1
ATOM 736 C CA . THR A 1 100 ? 14.414 -12.885 -17.814 1.00 92.62 100 THR A CA 1
ATOM 737 C C . THR A 1 100 ? 14.245 -12.143 -19.143 1.00 92.62 100 THR A C 1
ATOM 739 O O . THR A 1 100 ? 15.212 -11.660 -19.733 1.00 92.62 100 THR A O 1
ATOM 742 N N . GLN A 1 101 ? 13.000 -11.984 -19.621 1.00 93.00 101 GLN A N 1
ATOM 743 C CA . GLN A 1 101 ? 12.727 -11.152 -20.810 1.00 93.00 101 GLN A CA 1
ATOM 744 C C . GLN A 1 101 ? 13.169 -9.691 -20.583 1.00 93.00 101 GLN A C 1
ATOM 746 O O . GLN A 1 101 ? 13.583 -9.006 -21.519 1.00 93.00 101 GLN A O 1
ATOM 751 N N . ALA A 1 102 ? 13.098 -9.209 -19.338 1.00 91.31 102 ALA A N 1
ATOM 752 C CA . ALA A 1 102 ? 13.567 -7.880 -18.964 1.00 91.31 102 ALA A CA 1
ATOM 753 C C . ALA A 1 102 ? 15.091 -7.741 -19.132 1.00 91.31 102 ALA A C 1
ATOM 755 O O . ALA A 1 102 ? 15.531 -6.760 -19.732 1.00 91.31 102 ALA A O 1
ATOM 756 N N . ALA A 1 103 ? 15.873 -8.734 -18.694 1.00 93.38 103 ALA A N 1
ATOM 757 C CA . ALA A 1 103 ? 17.324 -8.753 -18.882 1.00 93.38 103 ALA A CA 1
ATOM 758 C C . ALA A 1 103 ? 17.718 -8.845 -20.364 1.00 93.38 103 ALA A C 1
ATOM 760 O O . ALA A 1 103 ? 18.585 -8.101 -20.811 1.00 93.38 103 ALA A O 1
ATOM 761 N N . TYR A 1 104 ? 17.003 -9.641 -21.171 1.00 95.50 104 TYR A N 1
ATOM 762 C CA . TYR A 1 104 ? 17.207 -9.669 -22.626 1.00 95.50 104 TYR A CA 1
ATOM 763 C C . TYR A 1 104 ? 17.068 -8.273 -23.255 1.00 95.50 104 TYR A C 1
ATOM 765 O O . TYR A 1 104 ? 17.946 -7.812 -23.982 1.00 95.50 104 TYR A O 1
ATOM 773 N N . ARG A 1 105 ? 15.986 -7.552 -22.929 1.00 93.62 105 ARG A N 1
ATOM 774 C CA . ARG A 1 105 ? 15.777 -6.175 -23.409 1.00 93.62 105 ARG A CA 1
ATOM 775 C C . ARG A 1 105 ? 16.843 -5.214 -22.881 1.00 93.62 105 ARG A C 1
ATOM 777 O O . ARG A 1 105 ? 17.175 -4.251 -23.564 1.00 93.62 105 ARG A O 1
ATOM 784 N N . GLN A 1 106 ? 17.358 -5.450 -21.678 1.00 92.38 106 GLN A N 1
ATOM 785 C CA . GLN A 1 106 ? 18.420 -4.641 -21.092 1.00 92.38 106 GLN A CA 1
ATOM 786 C C . GLN A 1 106 ? 19.748 -4.813 -21.832 1.00 92.38 106 GLN A C 1
ATOM 788 O O . GLN A 1 106 ? 20.354 -3.796 -22.161 1.00 92.38 106 GLN A O 1
ATOM 793 N N . HIS A 1 107 ? 20.147 -6.045 -22.160 1.00 94.50 107 HIS A N 1
ATOM 794 C CA . HIS A 1 107 ? 21.322 -6.298 -22.999 1.00 94.50 107 HIS A CA 1
ATOM 795 C C . HIS A 1 107 ? 21.215 -5.557 -24.336 1.00 94.50 107 HIS A C 1
ATOM 797 O O . HIS A 1 107 ? 22.117 -4.804 -24.689 1.00 94.50 107 HIS A O 1
ATOM 803 N N . LEU A 1 108 ? 20.060 -5.642 -25.012 1.00 95.38 108 LEU A N 1
ATOM 804 C CA . LEU A 1 108 ? 19.839 -4.925 -26.274 1.00 95.38 108 LEU A CA 1
ATOM 805 C C . LEU A 1 108 ? 19.948 -3.401 -26.130 1.00 95.38 108 LEU A C 1
ATOM 807 O O . LEU A 1 108 ? 20.545 -2.748 -26.979 1.00 95.38 108 LEU A O 1
ATOM 811 N N . ARG A 1 109 ? 19.407 -2.822 -25.051 1.00 93.69 109 ARG A N 1
ATOM 812 C CA . ARG A 1 109 ? 19.527 -1.375 -24.787 1.00 93.69 109 ARG A CA 1
ATOM 813 C C . ARG A 1 109 ? 20.964 -0.941 -24.505 1.00 93.69 109 ARG A C 1
ATOM 815 O O . ARG A 1 109 ? 21.296 0.207 -24.770 1.00 93.69 109 ARG A O 1
ATOM 822 N N . ARG A 1 110 ? 21.784 -1.828 -23.939 1.00 91.50 110 ARG A N 1
ATOM 823 C CA . ARG A 1 110 ? 23.205 -1.588 -23.646 1.00 91.50 110 ARG A CA 1
ATOM 824 C C . ARG A 1 110 ? 24.130 -1.937 -24.816 1.00 91.50 110 ARG A C 1
ATOM 826 O O . ARG A 1 110 ? 25.318 -1.659 -24.730 1.00 91.50 110 ARG A O 1
ATOM 833 N N . GLY A 1 111 ? 23.606 -2.541 -25.885 1.00 94.69 111 GLY A N 1
ATOM 834 C CA . GLY A 1 111 ? 24.414 -3.070 -26.988 1.00 94.69 111 GLY A CA 1
ATOM 835 C C . GLY A 1 111 ? 25.230 -4.314 -26.614 1.00 94.69 111 GLY A C 1
ATOM 836 O O . GLY A 1 111 ? 26.171 -4.667 -27.317 1.00 94.69 111 GLY A O 1
ATOM 837 N N . GLU A 1 112 ? 24.890 -4.979 -25.510 1.00 94.25 112 GLU A N 1
ATOM 838 C CA . GLU A 1 112 ? 25.539 -6.210 -25.061 1.00 94.25 112 GLU A CA 1
ATOM 839 C C . GLU A 1 112 ? 24.936 -7.425 -25.778 1.00 94.25 112 GLU A C 1
ATOM 841 O O . GLU A 1 112 ? 23.742 -7.457 -26.088 1.00 94.25 112 GLU A O 1
ATOM 846 N N . THR A 1 113 ? 25.748 -8.463 -25.997 1.00 96.00 113 THR A N 1
ATOM 847 C CA . THR A 1 113 ? 25.242 -9.741 -26.516 1.00 96.00 113 THR A CA 1
ATOM 848 C C . THR A 1 113 ? 24.474 -10.464 -25.404 1.00 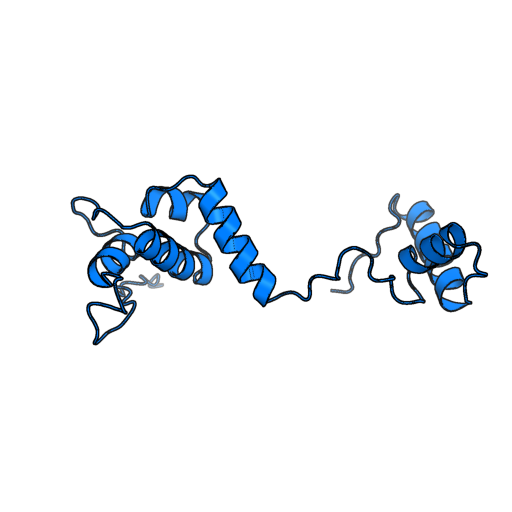96.00 113 THR A C 1
ATOM 850 O O . THR A 1 113 ? 25.086 -10.796 -24.389 1.00 96.00 113 THR A O 1
ATOM 853 N N . PRO A 1 114 ? 23.162 -10.738 -25.558 1.00 96.19 114 PRO A N 1
ATOM 854 C CA . PRO A 1 114 ? 22.395 -11.429 -24.526 1.00 96.19 114 PRO A CA 1
ATOM 855 C C . PRO A 1 114 ? 22.894 -12.860 -24.335 1.00 96.19 114 PRO A C 1
ATOM 857 O O . PRO A 1 114 ? 23.143 -13.540 -25.328 1.00 96.19 114 PRO A O 1
ATOM 860 N N . ASP A 1 115 ? 22.969 -13.346 -23.099 1.00 96.00 115 ASP A N 1
ATOM 861 C CA . ASP A 1 115 ? 23.313 -14.744 -22.816 1.00 96.00 115 ASP A CA 1
ATOM 862 C C . ASP A 1 115 ? 22.213 -15.745 -23.242 1.00 96.00 115 ASP A C 1
ATOM 864 O O . ASP A 1 115 ? 21.096 -15.373 -23.625 1.00 96.00 115 ASP A O 1
ATOM 868 N N . ASP A 1 116 ? 22.529 -17.044 -23.191 1.00 96.94 116 ASP A N 1
ATOM 869 C CA . ASP A 1 116 ? 21.598 -18.120 -23.559 1.00 96.94 116 ASP A CA 1
ATOM 870 C C . ASP A 1 116 ? 20.329 -18.138 -22.709 1.00 96.94 116 ASP A C 1
ATOM 872 O O . ASP A 1 116 ? 19.231 -18.357 -23.232 1.00 96.94 116 ASP A O 1
ATOM 876 N N . ALA A 1 117 ? 20.455 -17.853 -21.414 1.00 95.75 117 ALA A N 1
ATOM 877 C CA . ALA A 1 117 ? 19.320 -17.816 -20.505 1.00 95.75 117 ALA A CA 1
ATOM 878 C C . ALA A 1 117 ? 18.328 -16.714 -20.920 1.00 95.75 117 ALA A C 1
ATOM 880 O O . ALA A 1 117 ? 17.120 -16.947 -21.007 1.00 95.75 117 ALA A O 1
ATOM 881 N N . CYS A 1 118 ? 18.827 -15.520 -21.239 1.00 96.38 118 CYS A N 1
ATOM 882 C CA . CYS A 1 118 ? 18.046 -14.382 -21.707 1.00 96.38 118 CYS A CA 1
ATOM 883 C C . CYS A 1 118 ? 17.405 -14.651 -23.073 1.00 96.38 118 CYS A C 1
ATOM 885 O O . CYS A 1 118 ? 16.231 -14.318 -23.275 1.00 96.38 118 CYS A O 1
ATOM 887 N N . ARG A 1 119 ? 18.134 -15.285 -24.003 1.00 97.19 119 ARG A N 1
ATOM 888 C CA . ARG A 1 119 ? 17.583 -15.717 -25.301 1.00 97.19 119 ARG A CA 1
ATOM 889 C C . ARG A 1 119 ? 16.427 -16.699 -25.117 1.00 97.19 119 ARG A C 1
ATOM 891 O O . ARG A 1 119 ? 15.349 -16.490 -25.679 1.00 97.19 119 ARG A O 1
ATOM 898 N N . GLY A 1 120 ? 16.620 -17.720 -24.281 1.00 96.12 120 GLY A N 1
ATOM 899 C CA . GLY A 1 120 ? 15.593 -18.707 -23.948 1.00 96.12 120 GLY A CA 1
ATOM 900 C C . GLY A 1 120 ? 14.358 -18.073 -23.304 1.00 96.12 120 GLY A C 1
ATOM 901 O O . GLY A 1 120 ? 13.225 -18.379 -23.688 1.00 96.12 120 GLY A O 1
ATOM 902 N N . ALA A 1 121 ? 14.559 -17.123 -22.388 1.00 94.88 121 ALA A N 1
ATOM 903 C CA . ALA A 1 121 ? 13.478 -16.390 -21.735 1.00 94.88 121 ALA A CA 1
ATOM 904 C C . ALA A 1 121 ? 12.660 -15.542 -22.719 1.00 94.88 121 ALA A C 1
ATOM 906 O O . ALA A 1 121 ? 11.426 -15.537 -22.651 1.00 94.88 121 ALA A O 1
ATOM 907 N N . ASN A 1 122 ? 13.321 -14.857 -23.658 1.00 96.25 122 ASN A N 1
ATOM 908 C CA . ASN A 1 122 ? 12.639 -14.095 -24.700 1.00 96.25 122 ASN A CA 1
ATOM 909 C C . ASN A 1 122 ? 11.835 -15.013 -25.633 1.00 96.25 122 ASN A C 1
ATOM 911 O O . ASN A 1 122 ? 10.656 -14.754 -25.864 1.00 96.25 122 ASN A O 1
ATOM 915 N N . ALA A 1 123 ? 12.422 -16.127 -26.083 1.00 96.19 123 ALA A N 1
ATOM 916 C CA . ALA A 1 123 ? 11.732 -17.122 -26.906 1.00 96.19 123 ALA A CA 1
ATOM 917 C C . ALA A 1 123 ? 10.525 -17.754 -26.186 1.00 96.19 123 ALA A C 1
ATOM 919 O O . ALA A 1 123 ? 9.476 -17.983 -26.788 1.00 96.19 123 ALA A O 1
ATOM 920 N N . ALA A 1 124 ? 10.627 -18.027 -24.882 1.00 94.44 124 ALA A N 1
ATOM 921 C CA . ALA A 1 124 ? 9.499 -18.513 -24.088 1.00 94.44 124 ALA A CA 1
ATOM 922 C C . ALA A 1 124 ? 8.375 -17.470 -23.973 1.00 94.44 124 ALA A C 1
ATOM 924 O O . ALA A 1 124 ? 7.201 -17.815 -24.100 1.00 94.44 124 ALA A O 1
ATOM 925 N N . ALA A 1 125 ? 8.721 -16.199 -23.756 1.00 93.12 125 ALA A N 1
ATOM 926 C CA . ALA A 1 125 ? 7.750 -15.111 -23.681 1.00 93.12 125 ALA A CA 1
ATOM 927 C C . ALA A 1 125 ? 7.059 -14.841 -25.029 1.00 93.12 125 ALA A C 1
ATOM 929 O O . ALA A 1 125 ? 5.862 -14.572 -25.061 1.00 93.12 125 ALA A O 1
ATOM 930 N N . ASP A 1 126 ? 7.796 -14.956 -26.129 1.00 95.00 126 ASP A N 1
ATOM 931 C CA . ASP A 1 126 ? 7.301 -14.815 -27.497 1.00 95.00 126 ASP A CA 1
ATOM 932 C C . ASP A 1 126 ? 6.368 -15.974 -27.898 1.00 95.00 126 ASP A C 1
ATOM 934 O O . ASP A 1 126 ? 5.271 -15.749 -28.409 1.00 95.00 126 ASP A O 1
ATOM 938 N N . ARG A 1 127 ? 6.723 -17.222 -27.556 1.00 94.81 127 ARG A N 1
ATOM 939 C CA . ARG A 1 127 ? 5.802 -18.369 -27.674 1.00 94.81 127 ARG A CA 1
ATOM 940 C C . ARG A 1 127 ? 4.507 -18.131 -26.900 1.00 94.81 127 ARG A C 1
ATOM 942 O O . ARG A 1 127 ? 3.434 -18.293 -27.472 1.00 94.81 127 ARG A O 1
ATOM 949 N N . ARG A 1 128 ? 4.608 -17.690 -25.638 1.00 93.19 128 ARG A N 1
ATOM 950 C CA . ARG A 1 128 ? 3.435 -17.351 -24.818 1.00 93.19 128 ARG A CA 1
ATOM 951 C C . ARG A 1 128 ? 2.565 -16.308 -25.501 1.00 93.19 128 ARG A C 1
ATOM 953 O O . ARG A 1 128 ? 1.389 -16.579 -25.703 1.00 93.19 128 ARG A O 1
ATOM 960 N N . LEU A 1 129 ? 3.155 -15.198 -25.946 1.00 93.19 129 LEU A N 1
ATOM 961 C CA . LEU A 1 129 ? 2.435 -14.126 -26.630 1.00 93.19 129 LEU A CA 1
ATOM 962 C C . LEU A 1 129 ? 1.612 -14.647 -27.814 1.00 93.19 129 LEU A C 1
ATOM 964 O O . LEU A 1 129 ? 0.445 -14.290 -27.934 1.00 93.19 129 LEU A O 1
ATOM 968 N N . ARG A 1 130 ? 2.181 -15.533 -28.641 1.00 93.31 130 ARG A N 1
ATOM 969 C CA . ARG A 1 130 ? 1.452 -16.135 -29.770 1.00 93.31 130 ARG A CA 1
ATOM 970 C C . ARG A 1 130 ? 0.306 -17.047 -29.336 1.00 93.31 130 ARG A C 1
ATOM 972 O O . ARG A 1 130 ? -0.715 -17.089 -30.007 1.00 93.31 130 ARG A O 1
ATOM 979 N N . THR A 1 131 ? 0.475 -17.783 -28.239 1.00 94.38 131 THR A N 1
ATOM 980 C CA . THR A 1 131 ? -0.521 -18.763 -27.768 1.00 94.38 131 THR A CA 1
ATOM 981 C C . THR A 1 131 ? -1.625 -18.170 -26.891 1.00 94.38 131 THR A C 1
ATOM 983 O O . THR A 1 131 ? -2.753 -18.642 -26.941 1.00 94.38 131 THR A O 1
ATOM 986 N N . THR A 1 132 ? -1.318 -17.162 -26.070 1.00 92.56 132 THR A N 1
ATOM 987 C CA . THR A 1 132 ? -2.221 -16.631 -25.032 1.00 92.56 132 THR A CA 1
ATOM 988 C C . THR A 1 132 ? -2.576 -15.160 -25.235 1.00 92.56 132 THR A C 1
ATOM 990 O O . THR A 1 132 ? -3.363 -14.615 -24.467 1.00 92.56 132 THR A O 1
ATOM 993 N N . GLY A 1 133 ? -1.961 -14.483 -26.210 1.00 93.81 133 GLY A N 1
ATOM 994 C CA . GLY A 1 133 ? -2.085 -13.035 -26.384 1.00 93.81 133 GLY A CA 1
ATOM 995 C C . GLY A 1 133 ? -1.319 -12.209 -25.342 1.00 93.81 133 GLY A C 1
ATOM 996 O O . GLY A 1 133 ? -1.391 -10.984 -25.367 1.00 93.81 133 GLY A O 1
ATOM 997 N N . THR A 1 134 ? -0.557 -12.836 -24.434 1.00 90.12 134 THR A N 1
ATOM 998 C CA . THR A 1 134 ? 0.248 -12.132 -23.421 1.00 90.12 134 THR A CA 1
ATOM 999 C C . THR A 1 134 ? 1.638 -12.740 -23.252 1.00 90.12 134 THR A C 1
ATOM 1001 O O . THR A 1 134 ? 1.822 -13.955 -23.264 1.00 90.12 134 THR A O 1
ATOM 1004 N N . SER A 1 135 ? 2.647 -11.886 -23.061 1.00 84.94 135 SER A N 1
ATOM 1005 C CA . SER A 1 135 ? 4.028 -12.316 -22.805 1.00 84.94 135 SER A CA 1
ATOM 1006 C C . SER A 1 135 ? 4.320 -12.567 -21.321 1.00 84.94 135 SER A C 1
ATOM 1008 O O . SER A 1 135 ? 5.381 -13.110 -20.991 1.00 84.94 135 SER A O 1
ATOM 1010 N N . ARG A 1 136 ? 3.407 -12.172 -20.418 1.00 83.50 136 ARG A N 1
ATOM 1011 C CA . ARG A 1 136 ? 3.558 -12.389 -18.972 1.00 83.50 136 ARG A CA 1
ATOM 1012 C C . ARG A 1 136 ? 3.424 -13.878 -18.670 1.00 83.50 136 ARG A C 1
ATOM 1014 O O . ARG A 1 136 ? 2.477 -14.525 -19.111 1.00 83.50 136 ARG A O 1
ATOM 1021 N N . ALA A 1 137 ? 4.391 -14.425 -17.936 1.00 74.88 137 ALA A N 1
ATOM 1022 C CA . ALA A 1 137 ? 4.238 -15.762 -17.385 1.00 74.88 137 ALA A CA 1
ATOM 1023 C C . ALA A 1 137 ? 3.084 -15.740 -16.375 1.00 74.88 137 ALA A C 1
ATOM 1025 O O . ALA A 1 137 ? 2.972 -14.797 -15.593 1.00 74.88 137 ALA A O 1
ATOM 1026 N N . LYS A 1 138 ? 2.231 -16.765 -16.405 1.00 65.56 138 LYS A N 1
ATOM 1027 C CA . LYS A 1 138 ? 1.366 -17.061 -15.266 1.00 65.56 138 LYS A CA 1
ATOM 1028 C C . LYS A 1 138 ? 2.300 -17.568 -14.169 1.00 65.56 138 LYS A C 1
ATOM 1030 O O . LYS A 1 138 ? 3.073 -18.489 -14.441 1.00 65.56 138 LYS A O 1
ATOM 1035 N N . GLU A 1 139 ? 2.313 -16.923 -13.008 1.00 48.53 139 GLU A N 1
ATOM 1036 C CA . GLU A 1 139 ? 3.081 -17.438 -11.872 1.00 48.53 139 GLU A CA 1
ATOM 1037 C C . GLU A 1 139 ? 2.606 -18.869 -11.570 1.00 48.53 139 GLU A C 1
ATOM 1039 O O . GLU A 1 139 ? 1.405 -19.146 -11.710 1.00 48.53 139 GLU A O 1
ATOM 1044 N N . PRO A 1 140 ? 3.523 -19.807 -11.271 1.00 42.91 140 PRO A N 1
ATOM 1045 C CA . PRO A 1 140 ? 3.111 -21.126 -10.820 1.00 42.91 140 PRO A CA 1
ATOM 1046 C C . PRO A 1 140 ? 2.314 -20.959 -9.519 1.00 42.91 140 PRO A C 1
ATOM 1048 O O . PRO A 1 140 ? 2.716 -20.184 -8.652 1.00 42.91 140 PRO A O 1
ATOM 1051 N N . ALA A 1 141 ? 1.161 -21.626 -9.452 1.00 37.66 141 ALA A N 1
ATOM 1052 C CA . ALA A 1 141 ? 0.319 -21.678 -8.260 1.00 37.66 141 ALA A CA 1
ATOM 1053 C C . ALA A 1 141 ? 0.964 -22.529 -7.161 1.00 37.66 141 ALA A C 1
ATOM 1055 O O . ALA A 1 141 ? 1.704 -23.474 -7.526 1.00 37.66 141 ALA A O 1
#

pLDDT: mean 85.18, std 15.46, range [34.12, 97.31]

Foldseek 3Di:
DDDDDDPPDQDFPDPPDCDDVPARRVLLSCLLRVPPDPRDQGDPVSLLVSLVVCVVVVNQLVSSCVSSVHDSVVSVVSNVVVVPVVDPDDPVPRADDALACSNLVVCVVVVHDHDPSNVVNVVQLVVCCVVPVGSDDDPDD